Protein AF-A0A4V1ISJ3-F1 (afdb_monomer_lite)

Secondary structure (DSSP, 8-state):
-HHHHHHHHHHHHHH-HHHHTTHHHHHHHHHHTTSS-HHHHHHIIIII--STTHHHHHHHHHHHHHHHHHHHHHTTSSS-----

Foldseek 3Di:
DLLVVLQVLLVVLLVDVVNLLCSLVVVVVCPVVVNHDLVSLLCCLPPSPDPRCNVSVNVSCVVVNVVSVVVVVVVPPPPPDPDD

Organism: NCBI:txid388810

InterPro domains:
  IPR003307 W2 domain [PF02020] (2-78)
  IPR003307 W2 domain [PS51363] (1-78)
  IPR003307 W2 domain [SM00515] (1-74)
  IPR016024 Armadillo-type fold [SSF48371] (2-72)
  IPR051245 eIF5-mimic translation initiation regulator [PTHR14208] (2-80)

Sequence (84 aa):
TEIGLLVKVQQSCYEDARFMKHFRTIVSNLYKHDVVSESAIIYWNEKGAGTQGKTVFLKQMEPFVAWLKEQEDDDSDEEEEDEE

pLDDT: mean 89.78, std 15.11, range [44.75, 98.31]

Radius of gyration: 15.3 Å; chains: 1; bounding box: 32×38×44 Å

Structure (mmCIF, N/CA/C/O backbone):
data_AF-A0A4V1ISJ3-F1
#
_entry.id   AF-A0A4V1ISJ3-F1
#
loop_
_atom_site.group_PDB
_atom_site.id
_atom_site.type_symbol
_atom_site.label_atom_id
_atom_site.label_alt_id
_atom_site.label_comp_id
_atom_site.label_asym_id
_atom_site.label_entity_id
_atom_site.label_seq_id
_atom_site.pdbx_PDB_ins_code
_atom_site.Cartn_x
_atom_site.Cartn_y
_atom_site.Cartn_z
_atom_site.occupancy
_atom_site.B_iso_or_equiv
_atom_site.auth_seq_id
_atom_site.auth_comp_id
_atom_site.auth_asym_id
_atom_site.auth_atom_id
_atom_site.pdbx_PDB_model_num
ATOM 1 N N . THR A 1 1 ? -9.123 -11.720 1.879 1.00 91.19 1 THR A N 1
ATOM 2 C CA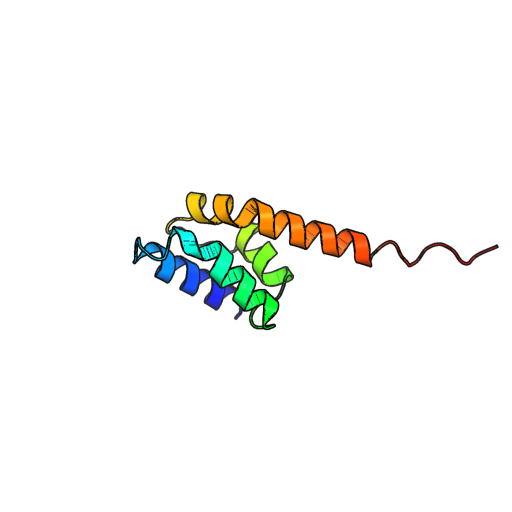 . THR A 1 1 ? -8.944 -10.495 2.683 1.00 91.19 1 THR A CA 1
ATOM 3 C C . THR A 1 1 ? -8.427 -9.398 1.774 1.00 91.19 1 THR A C 1
ATOM 5 O O . THR A 1 1 ? -7.749 -9.720 0.801 1.00 91.19 1 THR A O 1
ATOM 8 N N . GLU A 1 2 ? -8.725 -8.134 2.065 1.00 97.00 2 GLU A N 1
ATOM 9 C CA . GLU A 1 2 ? -8.273 -6.977 1.266 1.00 97.00 2 GLU A CA 1
ATOM 10 C C . GLU A 1 2 ? -6.744 -6.904 1.174 1.00 97.00 2 GLU A C 1
ATOM 12 O O . GLU A 1 2 ? -6.185 -6.731 0.095 1.00 97.00 2 GLU A O 1
ATOM 17 N N . ILE A 1 3 ? -6.051 -7.189 2.280 1.00 97.50 3 ILE A N 1
ATOM 18 C CA . ILE A 1 3 ? -4.584 -7.283 2.307 1.00 97.50 3 ILE A CA 1
ATOM 19 C C . ILE A 1 3 ? -4.060 -8.331 1.319 1.00 97.50 3 ILE A C 1
ATOM 21 O O . ILE A 1 3 ? -3.090 -8.082 0.607 1.00 97.50 3 ILE A O 1
ATOM 25 N N . GLY A 1 4 ? -4.715 -9.493 1.230 1.00 97.38 4 GLY A N 1
ATOM 26 C CA . GLY A 1 4 ? -4.342 -10.529 0.266 1.00 97.38 4 GLY A CA 1
ATOM 27 C C . GLY A 1 4 ? -4.481 -10.059 -1.185 1.00 97.38 4 GLY A C 1
ATOM 28 O O . GLY A 1 4 ? -3.624 -10.372 -2.012 1.00 97.38 4 GLY A O 1
ATOM 29 N N . LEU A 1 5 ? -5.513 -9.264 -1.486 1.00 97.88 5 LEU A N 1
ATOM 30 C CA . LEU A 1 5 ? -5.688 -8.643 -2.799 1.00 97.88 5 LEU A CA 1
ATOM 31 C C . LEU A 1 5 ? -4.570 -7.633 -3.088 1.00 97.88 5 LEU A C 1
ATOM 33 O O . LEU A 1 5 ? -3.950 -7.719 -4.144 1.00 97.88 5 LEU A O 1
ATOM 37 N N . LEU A 1 6 ? -4.260 -6.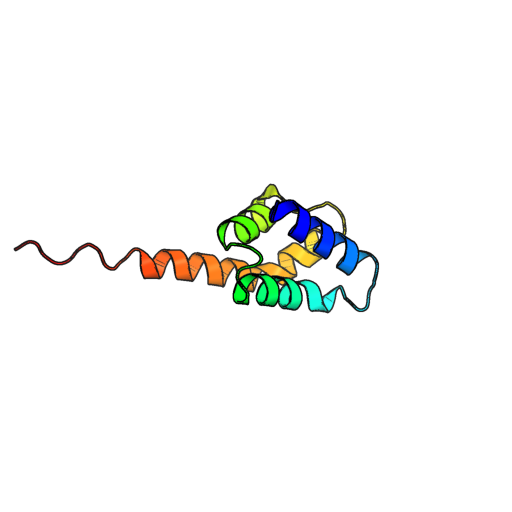735 -2.147 1.00 98.12 6 LEU A N 1
ATOM 38 C CA . LEU A 1 6 ? -3.182 -5.745 -2.292 1.00 98.12 6 LEU A CA 1
ATOM 39 C C . LEU A 1 6 ? -1.821 -6.412 -2.534 1.00 98.12 6 LEU A C 1
ATOM 41 O O . LEU A 1 6 ? -1.096 -6.026 -3.452 1.00 98.12 6 LEU A O 1
ATOM 45 N N . VAL A 1 7 ? -1.503 -7.473 -1.785 1.00 97.81 7 VAL A N 1
ATOM 46 C CA . VAL A 1 7 ? -0.288 -8.274 -2.007 1.00 97.81 7 VAL A CA 1
ATOM 47 C C . VAL A 1 7 ? -0.319 -8.942 -3.383 1.00 97.81 7 VAL A C 1
ATOM 49 O O . VAL A 1 7 ? 0.688 -8.924 -4.087 1.00 97.81 7 VAL A O 1
ATOM 52 N N . LYS A 1 8 ? -1.458 -9.485 -3.831 1.00 97.31 8 LYS A N 1
ATOM 53 C CA . LYS A 1 8 ? -1.544 -10.111 -5.159 1.00 97.31 8 LYS A CA 1
ATOM 54 C C . LYS A 1 8 ? -1.390 -9.101 -6.299 1.00 97.31 8 LYS A C 1
ATOM 56 O O . LYS A 1 8 ? -0.729 -9.408 -7.294 1.00 97.31 8 LYS A O 1
ATOM 61 N N . VAL A 1 9 ? -1.949 -7.900 -6.158 1.00 97.19 9 VAL A N 1
ATOM 62 C CA . VAL A 1 9 ? -1.759 -6.794 -7.111 1.00 97.19 9 VAL A CA 1
ATOM 63 C C . VAL A 1 9 ? -0.290 -6.382 -7.143 1.00 97.19 9 VAL A C 1
ATOM 65 O O . VAL A 1 9 ? 0.278 -6.274 -8.224 1.00 97.19 9 VAL A O 1
ATOM 68 N N . GLN A 1 10 ? 0.356 -6.250 -5.980 1.00 97.38 10 GLN A N 1
ATOM 69 C CA . GLN A 1 10 ? 1.785 -5.945 -5.873 1.00 97.38 10 GLN A CA 1
ATOM 70 C C . GLN A 1 10 ? 2.641 -6.968 -6.638 1.00 97.38 10 GLN A C 1
ATOM 72 O O . GLN A 1 10 ? 3.493 -6.585 -7.438 1.00 97.38 10 GLN A O 1
ATOM 77 N N . GLN A 1 11 ? 2.390 -8.265 -6.432 1.00 96.62 11 GLN A N 1
ATOM 78 C CA . GLN A 1 11 ? 3.087 -9.347 -7.139 1.00 96.62 11 GLN A CA 1
ATOM 79 C C . GLN A 1 11 ? 2.875 -9.257 -8.654 1.00 96.62 11 GLN A C 1
ATOM 81 O O . GLN A 1 11 ? 3.840 -9.248 -9.412 1.00 96.62 11 GLN A O 1
ATOM 86 N N . SER A 1 12 ? 1.622 -9.100 -9.086 1.00 95.69 12 SER A N 1
ATOM 87 C CA . SER A 1 12 ? 1.262 -9.007 -10.509 1.00 95.69 12 SER A CA 1
ATOM 88 C C . SER A 1 12 ? 1.906 -7.790 -11.187 1.00 95.69 12 SER A C 1
ATOM 90 O O . SER A 1 12 ? 2.384 -7.876 -12.315 1.00 95.69 12 SER A O 1
ATOM 92 N N . CYS A 1 13 ? 1.971 -6.653 -10.489 1.00 96.69 13 CYS A N 1
ATOM 93 C CA . CYS A 1 13 ? 2.642 -5.448 -10.970 1.00 96.69 13 CYS A CA 1
ATOM 94 C C . CYS A 1 13 ? 4.166 -5.597 -11.032 1.00 96.69 13 CYS A C 1
ATOM 96 O O . CYS A 1 13 ? 4.790 -4.934 -11.855 1.00 96.69 13 CYS A O 1
ATOM 98 N N . TYR A 1 14 ? 4.760 -6.431 -10.175 1.00 96.50 14 TYR A N 1
ATOM 99 C CA . TYR A 1 14 ? 6.197 -6.705 -10.175 1.00 96.50 14 TYR A CA 1
ATOM 100 C C . TYR A 1 14 ? 6.622 -7.668 -11.287 1.00 96.50 14 TYR A C 1
ATOM 102 O O . TYR A 1 14 ? 7.694 -7.508 -11.866 1.00 96.50 14 TYR A O 1
ATOM 110 N N . GLU A 1 15 ? 5.781 -8.656 -11.595 1.00 95.75 15 GLU A N 1
ATOM 111 C CA . GLU A 1 15 ? 6.031 -9.664 -12.634 1.00 95.75 15 GLU A CA 1
ATOM 112 C C . GLU A 1 15 ? 6.047 -9.071 -14.052 1.00 95.75 15 GLU A C 1
ATOM 114 O O . GLU A 1 15 ? 6.713 -9.604 -14.939 1.00 95.75 15 GLU A O 1
ATOM 119 N N . ASP A 1 16 ? 5.362 -7.946 -14.269 1.00 92.81 16 ASP A N 1
ATOM 120 C CA . ASP A 1 16 ? 5.290 -7.274 -15.563 1.00 92.81 16 ASP A CA 1
ATOM 121 C C . ASP A 1 16 ? 5.714 -5.804 -15.454 1.00 92.81 16 ASP A C 1
ATOM 123 O O . ASP A 1 16 ? 5.005 -4.948 -14.915 1.00 92.81 16 ASP A O 1
ATOM 127 N N . ALA A 1 17 ? 6.861 -5.486 -16.058 1.00 89.75 17 ALA A N 1
ATOM 128 C CA . ALA A 1 17 ? 7.438 -4.144 -16.066 1.00 89.75 17 ALA A CA 1
ATOM 129 C C . ALA A 1 17 ? 6.483 -3.059 -16.602 1.00 89.75 17 ALA A C 1
ATOM 131 O O . ALA A 1 17 ? 6.616 -1.886 -16.244 1.00 89.75 17 ALA A O 1
ATOM 132 N N . ARG A 1 18 ? 5.491 -3.422 -17.429 1.00 93.50 18 ARG A N 1
ATOM 133 C CA . ARG A 1 18 ? 4.470 -2.488 -17.930 1.00 93.50 18 ARG A CA 1
ATOM 134 C C . ARG A 1 18 ? 3.553 -1.999 -16.812 1.00 93.50 18 ARG A C 1
ATOM 136 O O . ARG A 1 18 ? 3.070 -0.868 -16.886 1.00 93.50 18 ARG A O 1
ATOM 143 N N . PHE A 1 19 ? 3.325 -2.810 -15.781 1.00 93.50 19 PHE A N 1
ATOM 144 C CA . PHE A 1 19 ? 2.415 -2.509 -14.675 1.00 93.50 19 PHE A CA 1
ATOM 145 C C . PHE A 1 19 ? 3.102 -1.911 -13.445 1.00 93.50 19 PHE A C 1
ATOM 147 O O . PHE A 1 19 ? 2.415 -1.260 -12.660 1.00 93.50 19 PHE A O 1
ATOM 154 N N . MET A 1 20 ? 4.433 -2.001 -13.327 1.00 94.00 20 MET A N 1
ATOM 155 C CA . MET A 1 20 ? 5.212 -1.378 -12.241 1.00 94.00 20 MET A CA 1
ATOM 156 C C . MET A 1 20 ? 4.812 0.085 -11.985 1.00 94.00 20 MET A C 1
ATOM 158 O O . MET A 1 20 ? 4.511 0.479 -10.862 1.00 94.00 20 MET A O 1
ATOM 162 N N . LYS A 1 21 ? 4.720 0.899 -13.043 1.00 94.50 21 LYS A N 1
ATOM 163 C CA . LYS A 1 21 ? 4.371 2.328 -12.932 1.00 94.50 21 LYS A CA 1
ATOM 164 C C . LYS A 1 21 ? 2.889 2.612 -12.651 1.00 94.50 21 LYS A C 1
ATOM 166 O O . LYS A 1 21 ? 2.542 3.755 -12.374 1.00 94.50 21 LYS A O 1
ATOM 171 N N . HIS A 1 22 ? 2.023 1.603 -12.730 1.00 96.44 22 HIS A N 1
ATOM 172 C CA . HIS A 1 22 ? 0.571 1.753 -12.599 1.00 96.44 22 HIS A CA 1
ATOM 173 C C . HIS A 1 22 ? 0.032 1.286 -11.247 1.00 96.44 22 HIS A C 1
ATOM 175 O O . HIS A 1 22 ? -1.153 1.474 -10.989 1.00 96.44 22 HIS A O 1
ATOM 181 N N . PHE A 1 23 ? 0.871 0.715 -10.379 1.00 97.50 23 PHE A N 1
ATOM 182 C CA . PHE A 1 23 ? 0.436 0.151 -9.101 1.00 97.50 23 PHE A CA 1
ATOM 183 C C . PHE A 1 23 ? -0.392 1.138 -8.259 1.00 97.50 23 PHE A C 1
ATOM 185 O O . PHE A 1 23 ? -1.521 0.814 -7.900 1.00 97.50 23 PHE A O 1
ATOM 192 N N . ARG A 1 24 ? 0.077 2.382 -8.059 1.00 97.44 24 ARG A N 1
ATOM 193 C CA . ARG A 1 24 ? -0.705 3.418 -7.348 1.00 97.44 24 ARG A CA 1
ATOM 194 C C . ARG A 1 24 ? -2.068 3.674 -7.985 1.00 97.44 24 ARG A C 1
ATOM 196 O O . ARG A 1 24 ? -3.065 3.787 -7.283 1.00 97.44 24 ARG A O 1
ATOM 203 N N . THR A 1 25 ? -2.123 3.769 -9.312 1.00 97.75 25 THR A N 1
ATOM 204 C CA . THR A 1 25 ? -3.382 3.988 -10.035 1.00 97.75 25 THR A CA 1
ATOM 205 C C . THR A 1 25 ? -4.337 2.817 -9.836 1.00 97.75 25 THR A C 1
ATOM 207 O O . THR A 1 25 ? -5.523 3.042 -9.624 1.00 97.75 25 THR A O 1
ATOM 210 N N . ILE A 1 26 ? -3.843 1.579 -9.863 1.00 97.94 26 ILE A N 1
ATOM 211 C CA . ILE A 1 26 ? -4.664 0.387 -9.623 1.00 97.94 26 ILE A CA 1
ATOM 2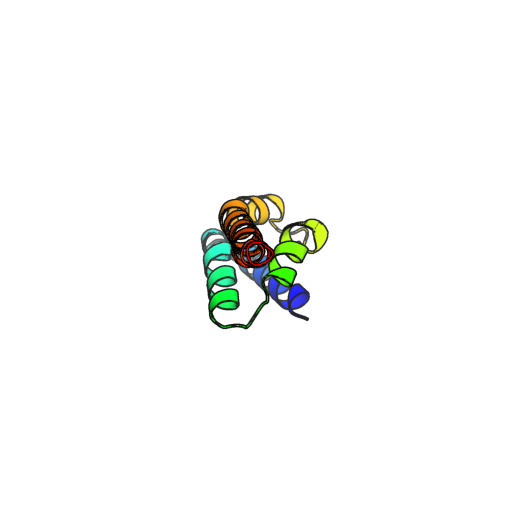12 C C . ILE A 1 26 ? -5.234 0.425 -8.204 1.00 97.94 26 ILE A C 1
ATOM 214 O O . ILE A 1 26 ? -6.448 0.352 -8.051 1.00 97.94 26 ILE A O 1
ATOM 218 N N . VAL A 1 27 ? -4.391 0.618 -7.183 1.00 98.06 27 VAL A N 1
ATOM 219 C CA . VAL A 1 27 ? -4.842 0.666 -5.781 1.00 98.06 27 VAL A CA 1
ATOM 220 C C . VAL A 1 27 ? -5.825 1.817 -5.543 1.00 98.06 27 VAL A C 1
ATOM 222 O O . VAL A 1 27 ? -6.852 1.612 -4.907 1.00 98.06 27 VAL A O 1
ATOM 225 N N . SER A 1 28 ? -5.584 2.993 -6.129 1.00 97.44 28 SER A N 1
ATOM 226 C CA . SER A 1 28 ? -6.514 4.128 -6.046 1.00 97.44 28 SER A CA 1
ATOM 227 C C . SER A 1 28 ? -7.878 3.824 -6.677 1.00 97.44 28 SER A C 1
ATOM 229 O O . SER A 1 28 ? -8.896 4.229 -6.130 1.00 97.44 28 SER A O 1
ATOM 231 N N . ASN A 1 29 ? -7.935 3.089 -7.795 1.00 98.12 29 ASN A N 1
ATOM 232 C CA . ASN A 1 29 ? -9.217 2.666 -8.371 1.00 98.12 29 ASN A CA 1
ATOM 233 C C . ASN A 1 29 ? -9.920 1.622 -7.497 1.00 98.12 29 ASN A C 1
ATOM 235 O O . ASN A 1 29 ? -11.135 1.679 -7.359 1.00 98.12 29 ASN A O 1
ATOM 239 N N . LEU A 1 30 ? -9.176 0.691 -6.892 1.00 98.25 30 LEU A N 1
ATOM 240 C CA . LEU A 1 30 ? -9.760 -0.284 -5.967 1.00 98.25 30 LEU A CA 1
ATOM 241 C C . LEU A 1 30 ? -10.378 0.407 -4.745 1.00 98.25 30 LEU A C 1
ATOM 243 O O . LEU A 1 30 ? -11.469 0.030 -4.337 1.00 98.25 30 LEU A O 1
ATOM 247 N N . TYR A 1 31 ? -9.716 1.434 -4.210 1.00 97.94 31 TYR A N 1
ATOM 248 C CA . TYR A 1 31 ? -10.256 2.265 -3.134 1.00 97.94 31 TYR A CA 1
ATOM 249 C C . TYR A 1 31 ? -11.524 3.016 -3.565 1.00 97.94 31 TYR A C 1
ATOM 251 O O . TYR A 1 31 ? -12.563 2.878 -2.937 1.00 97.94 31 TYR A O 1
ATOM 259 N N . LYS A 1 32 ? -11.478 3.730 -4.699 1.00 97.25 32 LYS A N 1
ATOM 260 C CA . LYS A 1 32 ? -12.615 4.513 -5.232 1.00 97.25 32 LYS A CA 1
ATOM 261 C C . LYS A 1 32 ? -13.875 3.702 -5.539 1.00 97.25 32 LYS A C 1
ATOM 263 O O . LYS A 1 32 ? -14.935 4.287 -5.728 1.00 97.25 32 LYS A O 1
ATOM 268 N N . HIS A 1 33 ? -13.738 2.391 -5.694 1.00 97.75 33 HIS A N 1
ATOM 269 C CA . HIS A 1 33 ? -14.835 1.474 -5.984 1.00 97.75 33 HIS A CA 1
ATOM 270 C C . HIS A 1 33 ? -15.157 0.559 -4.795 1.00 97.75 33 HIS A C 1
ATOM 272 O O . HIS A 1 33 ? -15.729 -0.511 -5.002 1.00 97.75 33 HIS A O 1
ATOM 278 N N . ASP A 1 34 ? -14.748 0.944 -3.581 1.00 96.75 34 ASP A N 1
ATOM 279 C CA . ASP A 1 34 ? -15.037 0.239 -2.327 1.00 96.75 34 ASP A CA 1
ATOM 280 C C . ASP A 1 34 ? -14.563 -1.229 -2.312 1.00 96.75 34 ASP A C 1
ATOM 282 O O . ASP A 1 34 ? -15.119 -2.086 -1.627 1.00 96.75 34 ASP A O 1
ATOM 286 N N . VAL A 1 35 ? -13.524 -1.553 -3.093 1.00 98.19 35 VAL A N 1
ATOM 287 C CA . VAL A 1 35 ? -12.950 -2.910 -3.166 1.00 98.19 35 VAL A CA 1
ATOM 288 C C 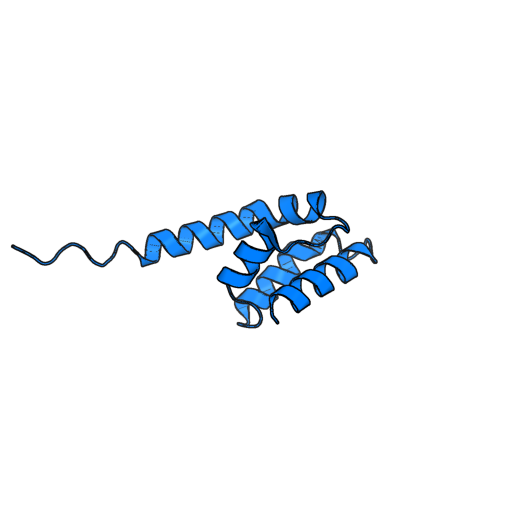. VAL A 1 35 ? -11.920 -3.138 -2.060 1.00 98.19 35 VAL A C 1
ATOM 290 O O . VAL A 1 35 ? -11.732 -4.268 -1.604 1.00 98.19 35 VAL A O 1
ATOM 293 N N . VAL A 1 36 ? -11.213 -2.081 -1.659 1.00 98.19 36 VAL A N 1
ATOM 294 C CA . VAL A 1 36 ? -10.278 -2.084 -0.528 1.00 98.19 36 VAL A CA 1
ATOM 295 C C . VAL A 1 36 ? -10.530 -0.853 0.328 1.00 98.19 36 VAL A C 1
ATOM 297 O O . VAL A 1 36 ? -10.704 0.243 -0.201 1.00 98.19 36 VAL A O 1
ATOM 300 N N . SER A 1 37 ? -10.525 -1.036 1.641 1.00 97.38 37 SER A N 1
ATOM 301 C CA . SER A 1 37 ? -10.693 0.049 2.600 1.00 97.38 37 SER A CA 1
ATOM 302 C C . SER A 1 37 ? -9.409 0.859 2.773 1.00 97.38 37 SER A C 1
ATOM 304 O O . SER A 1 37 ? -8.299 0.383 2.515 1.00 97.38 37 SER A O 1
ATOM 306 N N . GLU A 1 38 ? -9.555 2.078 3.280 1.00 96.69 38 GLU A N 1
ATOM 307 C CA . GLU A 1 38 ? -8.436 2.915 3.705 1.00 96.69 38 GLU A CA 1
ATOM 308 C C . GLU A 1 38 ? -7.530 2.200 4.716 1.00 96.69 38 GLU A C 1
ATOM 310 O O . GLU A 1 38 ? -6.323 2.067 4.493 1.00 96.69 38 GLU A O 1
ATOM 315 N N . SER A 1 39 ? -8.129 1.642 5.774 1.00 96.19 39 SER A N 1
ATOM 316 C CA . SER A 1 39 ? -7.406 0.908 6.817 1.00 96.19 39 SER A CA 1
ATOM 317 C C . SER A 1 39 ? -6.553 -0.235 6.249 1.00 96.19 39 SER A C 1
ATOM 319 O O . SER A 1 39 ? -5.424 -0.462 6.693 1.00 96.19 39 SER A O 1
ATOM 321 N N . ALA A 1 40 ? -7.037 -0.925 5.210 1.00 97.81 40 ALA A N 1
ATOM 322 C CA . ALA A 1 40 ? -6.289 -1.978 4.537 1.00 97.81 40 ALA A CA 1
ATOM 323 C C . ALA A 1 40 ? -5.093 -1.437 3.741 1.00 97.81 40 ALA A C 1
ATOM 325 O O . ALA A 1 40 ? -4.026 -2.059 3.739 1.00 97.81 40 ALA A O 1
ATOM 326 N N . ILE A 1 41 ? -5.237 -0.286 3.081 1.00 98.19 41 ILE A N 1
ATOM 327 C CA . ILE A 1 41 ? -4.154 0.364 2.329 1.00 98.19 41 ILE A CA 1
ATOM 328 C C . ILE A 1 41 ? -3.071 0.869 3.286 1.00 98.19 41 ILE A C 1
ATOM 330 O O . ILE A 1 41 ? -1.887 0.604 3.055 1.00 98.19 41 ILE A O 1
ATOM 334 N N . ILE A 1 42 ? -3.463 1.524 4.383 1.00 97.50 42 ILE A N 1
ATOM 335 C CA . ILE A 1 42 ? -2.543 1.996 5.428 1.00 97.50 42 ILE A CA 1
ATOM 336 C C . ILE A 1 42 ? -1.811 0.806 6.056 1.00 97.50 42 ILE A C 1
ATOM 338 O O . ILE A 1 42 ? -0.577 0.787 6.098 1.00 97.50 42 ILE A O 1
ATOM 342 N N . TYR A 1 43 ? -2.538 -0.246 6.446 1.00 97.56 43 TYR A N 1
ATOM 343 C CA . TYR A 1 43 ? -1.930 -1.456 6.998 1.00 97.56 43 TYR A CA 1
ATOM 344 C C . TYR A 1 43 ? -0.953 -2.114 6.016 1.00 97.56 43 TYR A C 1
ATOM 346 O O . TYR A 1 43 ? 0.139 -2.539 6.411 1.00 97.56 43 TYR A O 1
ATOM 354 N N . TRP A 1 44 ? -1.313 -2.210 4.731 1.00 98.31 44 TRP A N 1
ATOM 355 C CA . TRP A 1 44 ? -0.416 -2.737 3.703 1.00 98.31 44 TRP A CA 1
ATOM 356 C C . TRP A 1 44 ? 0.868 -1.904 3.613 1.00 98.31 44 TRP A C 1
ATOM 358 O O . TRP A 1 44 ? 1.956 -2.481 3.612 1.00 98.31 44 TRP A O 1
ATOM 368 N N . ASN A 1 45 ? 0.762 -0.574 3.621 1.00 97.69 45 ASN A N 1
ATOM 369 C CA . ASN A 1 45 ? 1.912 0.324 3.535 1.00 97.69 45 ASN A CA 1
ATOM 370 C C . ASN A 1 45 ? 2.864 0.180 4.738 1.00 97.69 45 ASN A C 1
ATOM 372 O O . ASN A 1 45 ? 4.082 0.187 4.573 1.00 97.69 45 ASN A O 1
ATOM 376 N N . GLU A 1 46 ? 2.326 0.000 5.944 1.00 96.38 46 GLU A N 1
ATOM 377 C CA . GLU A 1 46 ? 3.128 -0.055 7.172 1.00 96.38 46 GLU A CA 1
ATOM 378 C C . GLU A 1 46 ? 3.693 -1.449 7.472 1.00 96.38 46 GLU A C 1
ATOM 380 O O . GLU A 1 46 ? 4.847 -1.585 7.887 1.00 96.38 46 GLU A O 1
ATOM 385 N N . LYS A 1 47 ? 2.885 -2.502 7.295 1.00 96.62 47 LYS A N 1
ATOM 386 C CA . LYS A 1 47 ? 3.203 -3.857 7.789 1.00 96.62 47 LYS A CA 1
ATOM 387 C C . LYS A 1 47 ? 2.898 -4.967 6.786 1.00 96.62 47 LYS A C 1
ATOM 389 O O . LYS A 1 47 ? 3.570 -5.996 6.810 1.00 96.62 47 LYS A O 1
ATOM 394 N 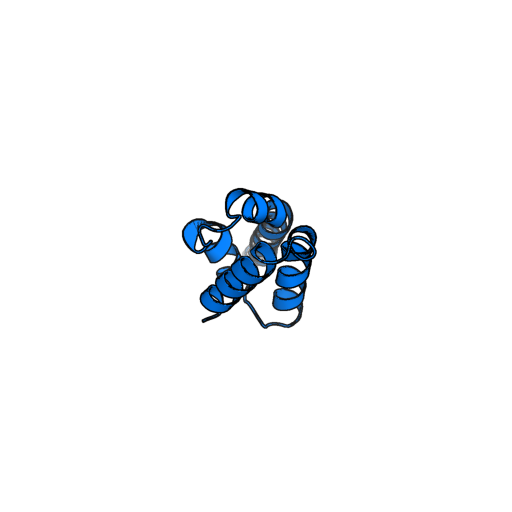N . GLY A 1 48 ? 1.913 -4.777 5.909 1.00 95.12 48 GLY A N 1
ATOM 395 C CA . GLY A 1 48 ? 1.391 -5.832 5.033 1.00 95.12 48 GLY A CA 1
ATOM 396 C C . GLY A 1 48 ? 2.089 -5.996 3.677 1.00 95.12 48 GLY A C 1
ATOM 397 O O . GLY A 1 48 ? 1.821 -6.981 2.991 1.00 95.12 48 GLY A O 1
ATOM 398 N N . ALA A 1 49 ? 2.966 -5.074 3.265 1.00 96.06 49 ALA A N 1
ATOM 399 C CA . ALA A 1 49 ? 3.605 -5.121 1.951 1.00 96.06 49 ALA A CA 1
ATOM 400 C C . ALA A 1 49 ? 4.530 -6.338 1.785 1.00 96.06 49 ALA A C 1
ATOM 402 O O . ALA A 1 49 ? 5.434 -6.580 2.597 1.00 96.06 49 ALA A O 1
ATOM 403 N N . GLY A 1 50 ? 4.347 -7.059 0.674 1.00 94.06 50 GLY A N 1
ATOM 404 C CA . GLY A 1 50 ? 5.185 -8.193 0.284 1.00 94.06 50 GLY A CA 1
ATOM 405 C C . GLY A 1 50 ? 6.610 -7.766 -0.080 1.00 94.06 50 GLY A C 1
ATOM 406 O O . GLY A 1 50 ? 6.891 -6.581 -0.241 1.00 94.06 50 GLY A O 1
ATOM 407 N N . THR A 1 51 ? 7.529 -8.719 -0.235 1.00 95.19 51 THR A N 1
ATOM 408 C CA . THR A 1 51 ? 8.957 -8.432 -0.492 1.00 95.19 51 THR A CA 1
ATOM 409 C C . THR A 1 51 ? 9.248 -7.966 -1.923 1.00 95.19 51 THR A C 1
ATOM 411 O O . THR A 1 51 ? 10.159 -7.167 -2.141 1.00 95.19 51 THR A O 1
ATOM 414 N N . GLN A 1 52 ? 8.472 -8.421 -2.908 1.00 94.19 52 GLN A N 1
ATOM 415 C CA . GLN A 1 52 ? 8.682 -8.122 -4.328 1.00 94.19 52 GLN A CA 1
ATOM 416 C C . GLN A 1 52 ? 8.404 -6.652 -4.649 1.00 94.19 52 GLN A C 1
ATOM 418 O O . GLN A 1 52 ? 7.287 -6.167 -4.480 1.00 94.19 52 GLN A O 1
ATOM 423 N N . GLY A 1 53 ? 9.435 -5.927 -5.089 1.00 92.94 53 GLY A N 1
ATOM 424 C CA . GLY A 1 53 ? 9.319 -4.508 -5.432 1.00 92.94 53 GLY A CA 1
ATOM 425 C C . GLY A 1 53 ? 8.954 -3.596 -4.255 1.00 92.94 53 GLY A C 1
ATOM 426 O O . GLY A 1 53 ? 8.627 -2.437 -4.496 1.00 92.94 53 GLY A O 1
ATOM 427 N N . LYS A 1 54 ? 9.025 -4.082 -3.001 1.00 95.50 54 LYS A N 1
ATOM 428 C CA . LYS A 1 54 ? 8.533 -3.394 -1.792 1.00 95.50 54 LYS A CA 1
ATOM 429 C C . LYS A 1 54 ? 8.927 -1.920 -1.747 1.00 95.50 54 LYS A C 1
ATOM 431 O O . LYS A 1 54 ? 8.064 -1.057 -1.704 1.00 95.50 54 LYS A O 1
ATOM 436 N N . THR A 1 55 ? 10.225 -1.633 -1.822 1.00 96.44 55 THR A N 1
ATOM 437 C CA . THR A 1 55 ? 10.753 -0.263 -1.743 1.00 96.44 55 THR A CA 1
ATOM 438 C C . THR A 1 55 ? 10.203 0.644 -2.844 1.00 96.44 55 THR A C 1
ATOM 440 O O . THR A 1 55 ? 9.917 1.810 -2.594 1.00 96.44 55 THR A O 1
ATOM 443 N N . VAL A 1 56 ? 10.032 0.115 -4.059 1.00 96.12 56 VAL A N 1
ATOM 444 C CA . VAL A 1 56 ? 9.507 0.880 -5.198 1.00 96.12 56 VAL A CA 1
ATOM 445 C C . VAL A 1 56 ? 8.033 1.201 -4.984 1.00 96.12 56 VAL A C 1
ATOM 447 O O . VAL A 1 56 ? 7.630 2.349 -5.151 1.00 96.12 56 VAL A O 1
ATOM 450 N N . PHE A 1 57 ? 7.239 0.207 -4.586 1.00 97.81 57 PHE A N 1
ATOM 451 C CA . PHE A 1 57 ? 5.801 0.381 -4.410 1.00 97.81 57 PHE A CA 1
ATOM 452 C C . PHE A 1 57 ? 5.451 1.227 -3.189 1.00 97.81 57 PHE A C 1
ATOM 454 O O . PHE A 1 57 ? 4.565 2.066 -3.302 1.00 97.81 57 PHE A O 1
ATOM 461 N N . LEU A 1 58 ? 6.168 1.085 -2.068 1.00 98.06 58 LEU A N 1
ATOM 462 C CA . LEU A 1 58 ? 5.991 1.964 -0.906 1.00 98.06 58 LEU A CA 1
ATOM 463 C C . LEU A 1 58 ? 6.233 3.426 -1.294 1.00 98.06 58 LEU A C 1
ATOM 465 O O . LEU A 1 58 ? 5.352 4.260 -1.113 1.00 98.06 58 LEU A O 1
ATOM 469 N N . LYS A 1 59 ? 7.356 3.714 -1.965 1.00 97.75 59 LYS A N 1
ATOM 470 C CA . LYS A 1 59 ? 7.662 5.068 -2.446 1.00 97.75 59 LYS A CA 1
ATOM 471 C C . LYS A 1 59 ? 6.604 5.608 -3.412 1.00 97.75 59 LYS A C 1
ATOM 473 O O . LYS A 1 59 ? 6.279 6.788 -3.410 1.00 97.75 59 LYS A O 1
ATOM 478 N N . GLN A 1 60 ? 6.071 4.753 -4.279 1.00 97.06 60 GLN A N 1
ATOM 479 C CA . GLN A 1 60 ? 5.025 5.147 -5.219 1.00 97.06 60 GLN A CA 1
ATOM 480 C C . GLN A 1 60 ? 3.690 5.448 -4.519 1.00 97.06 60 GLN A C 1
ATOM 482 O O . GLN A 1 60 ? 2.914 6.266 -5.017 1.00 97.06 60 GLN A O 1
ATOM 487 N N . MET A 1 61 ? 3.420 4.779 -3.397 1.00 98.06 61 MET A N 1
ATOM 488 C CA . MET A 1 61 ? 2.191 4.904 -2.614 1.00 98.06 61 MET A CA 1
ATOM 489 C C . MET A 1 61 ? 2.231 6.036 -1.588 1.00 98.06 61 MET A C 1
ATOM 491 O O . MET A 1 61 ? 1.158 6.502 -1.218 1.00 98.06 61 MET A O 1
ATOM 495 N N . GLU A 1 62 ? 3.415 6.520 -1.194 1.00 96.75 62 GLU A N 1
ATOM 496 C CA . GLU A 1 62 ? 3.606 7.609 -0.217 1.00 96.75 62 GLU A CA 1
ATOM 497 C C . GLU A 1 62 ? 2.606 8.772 -0.375 1.00 96.75 62 GLU A C 1
ATOM 499 O O . GLU A 1 62 ? 1.897 9.046 0.591 1.00 96.75 62 GLU A O 1
ATOM 504 N N . PRO A 1 63 ? 2.434 9.407 -1.559 1.00 96.56 63 PRO A N 1
ATOM 505 C CA . PRO A 1 63 ? 1.516 10.543 -1.682 1.00 96.56 63 PRO A CA 1
ATOM 506 C C . PRO A 1 63 ? 0.047 10.167 -1.478 1.00 96.56 63 PRO A C 1
ATOM 508 O O . PRO A 1 63 ? -0.746 10.990 -1.045 1.00 96.56 63 PRO A O 1
ATOM 511 N N . PHE A 1 64 ? -0.332 8.938 -1.834 1.00 97.25 64 PHE A N 1
ATOM 512 C CA . PHE A 1 64 ? -1.714 8.486 -1.698 1.00 97.25 64 PHE A CA 1
ATOM 513 C C . PHE A 1 64 ? -2.028 8.088 -0.255 1.00 97.25 64 PHE A C 1
ATOM 515 O O . PHE A 1 64 ? -3.109 8.381 0.228 1.00 97.25 64 PHE A O 1
ATOM 522 N N . VAL A 1 65 ? -1.072 7.471 0.445 1.00 97.12 65 VAL A N 1
ATOM 523 C CA . VAL A 1 65 ? -1.219 7.137 1.869 1.00 97.12 65 VAL A CA 1
ATOM 524 C C . VAL A 1 65 ? -1.212 8.393 2.735 1.00 97.12 65 VAL A C 1
ATOM 526 O O . VAL A 1 65 ? -1.969 8.446 3.693 1.00 97.12 65 VAL A O 1
ATOM 529 N N . ALA A 1 66 ? -0.392 9.394 2.399 1.00 96.12 66 ALA A N 1
ATOM 530 C CA . ALA A 1 66 ? -0.433 10.694 3.067 1.00 96.12 66 ALA A CA 1
ATOM 531 C C . ALA A 1 66 ? -1.814 11.345 2.920 1.00 96.12 66 ALA A C 1
ATOM 533 O O . ALA A 1 66 ? -2.418 11.691 3.923 1.00 96.12 66 ALA A O 1
ATOM 534 N N . TRP A 1 67 ? -2.348 11.393 1.694 1.00 95.56 67 TRP A N 1
ATOM 535 C CA . TRP A 1 67 ? -3.688 11.926 1.443 1.00 95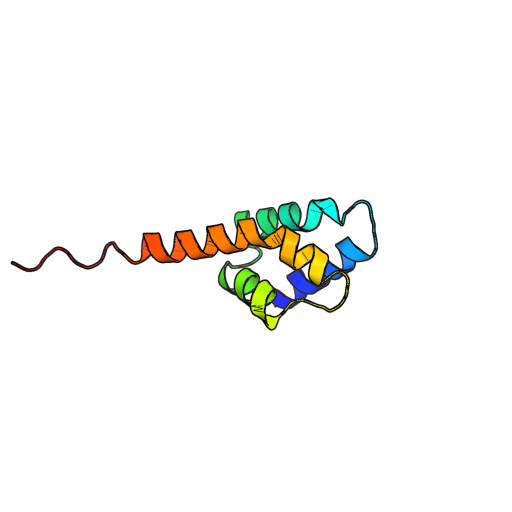.56 67 TRP A CA 1
ATOM 536 C C . TRP A 1 67 ? -4.788 11.185 2.216 1.00 95.56 67 TRP A C 1
ATOM 538 O O . TRP A 1 67 ? -5.664 11.836 2.758 1.00 95.56 67 TRP A O 1
ATOM 548 N N . LEU A 1 68 ? -4.742 9.847 2.291 1.00 94.75 68 LEU A N 1
ATOM 549 C CA . LEU A 1 68 ? -5.716 9.076 3.078 1.00 94.75 68 LEU A CA 1
ATOM 550 C C . LEU A 1 68 ? -5.695 9.500 4.555 1.00 94.75 68 LEU A C 1
ATOM 552 O O . LEU A 1 68 ? -6.721 9.886 5.093 1.00 94.75 68 LEU A O 1
ATOM 556 N N . LYS A 1 69 ? -4.503 9.550 5.161 1.00 91.75 69 LYS A N 1
ATOM 557 C CA . LYS A 1 69 ? -4.341 9.954 6.566 1.00 91.75 69 LYS A CA 1
ATOM 558 C C . LYS A 1 69 ? -4.782 11.395 6.838 1.00 91.75 69 LYS A C 1
ATOM 560 O O . LYS A 1 69 ? -5.335 11.665 7.889 1.00 91.75 69 LYS A O 1
ATOM 565 N N . GLU A 1 70 ? -4.556 12.307 5.893 1.00 90.69 70 GLU A N 1
ATOM 566 C CA . GLU A 1 70 ? -5.023 13.697 6.003 1.00 90.69 70 GLU A CA 1
ATOM 567 C C . GLU A 1 70 ? -6.559 13.813 5.952 1.00 90.69 70 GLU A C 1
ATOM 569 O O . GLU A 1 70 ? -7.102 14.760 6.504 1.00 90.69 70 GLU A O 1
ATOM 574 N N . GLN A 1 71 ? -7.268 12.887 5.292 1.00 76.94 71 GLN A N 1
ATOM 575 C CA . GLN A 1 71 ? -8.739 12.866 5.291 1.00 76.94 71 GLN A CA 1
ATOM 576 C C . GLN A 1 71 ? -9.310 12.344 6.617 1.00 76.94 71 GLN A C 1
ATOM 578 O O . GLN A 1 71 ? -10.348 12.830 7.046 1.00 76.94 71 GLN A O 1
ATOM 583 N N . GLU A 1 72 ? -8.638 11.390 7.271 1.00 68.25 72 GLU A N 1
ATOM 584 C CA . GLU A 1 72 ? -9.041 10.883 8.595 1.00 68.25 72 GLU A CA 1
ATOM 585 C C . GLU A 1 72 ? -9.000 11.987 9.671 1.00 68.25 72 GLU A C 1
ATOM 587 O O . GLU A 1 72 ? -9.888 12.055 10.523 1.00 68.25 72 GLU A O 1
ATOM 592 N N . ASP A 1 73 ? -7.998 12.870 9.600 1.00 61.31 73 ASP A N 1
ATOM 593 C CA . ASP A 1 73 ? -7.842 13.989 10.536 1.00 61.31 73 ASP A CA 1
ATOM 594 C C . ASP A 1 73 ? -8.918 15.088 10.328 1.00 61.31 73 ASP A C 1
ATOM 596 O O . ASP A 1 73 ? -9.389 15.656 11.307 1.00 61.31 73 ASP A O 1
ATOM 600 N N . ASP A 1 74 ? -9.359 15.357 9.089 1.00 59.25 74 ASP A N 1
ATOM 601 C CA . ASP A 1 74 ? -10.356 16.408 8.762 1.00 59.25 74 ASP A CA 1
ATOM 602 C C . ASP A 1 74 ? -11.798 16.017 9.163 1.00 59.25 74 ASP A C 1
ATOM 604 O O . ASP A 1 74 ? -12.577 16.863 9.588 1.00 59.25 74 ASP A O 1
ATOM 608 N N . ASP A 1 75 ? -12.152 14.726 9.093 1.00 57.06 75 ASP A N 1
ATOM 609 C CA . ASP A 1 75 ? -13.468 14.204 9.520 1.00 57.06 75 ASP A CA 1
ATOM 610 C C . ASP A 1 75 ? -13.606 14.118 11.061 1.00 57.06 75 ASP A C 1
ATOM 612 O O . ASP A 1 75 ? -14.706 13.932 11.581 1.00 57.06 75 ASP A O 1
ATOM 616 N N . SER A 1 76 ? -12.500 14.235 11.809 1.00 55.22 76 SER A N 1
ATOM 617 C CA . SER A 1 76 ? -12.470 14.079 13.275 1.00 55.22 76 SER A CA 1
ATOM 618 C C . SER A 1 76 ? -12.549 15.400 14.060 1.00 55.22 76 SER A C 1
ATOM 620 O O . SER A 1 76 ? -12.713 15.362 15.279 1.00 55.22 76 SER A O 1
ATOM 622 N N . ASP A 1 77 ? -12.464 16.555 13.391 1.00 53.88 77 ASP A N 1
ATOM 623 C CA . ASP A 1 77 ? -12.401 17.892 14.014 1.00 53.88 77 ASP A CA 1
ATOM 624 C C . ASP A 1 77 ? -13.771 18.627 14.082 1.00 53.88 77 ASP A C 1
ATOM 626 O O . ASP A 1 77 ? -13.830 19.793 14.472 1.00 53.88 77 ASP A O 1
ATOM 630 N N . GLU A 1 78 ? -14.899 17.971 13.761 1.00 53.69 78 GLU A N 1
ATOM 631 C CA . GLU A 1 78 ? -16.256 18.570 13.807 1.00 53.69 78 GLU A CA 1
ATOM 632 C C . GLU A 1 78 ? -17.060 18.308 15.114 1.00 53.69 78 GLU A C 1
ATOM 634 O O . GLU A 1 78 ? -18.249 18.622 15.172 1.00 53.69 78 GLU A O 1
ATOM 639 N N . GLU A 1 79 ? -16.458 17.777 16.192 1.00 52.81 79 GLU A N 1
ATOM 640 C CA . GLU A 1 79 ? -17.177 17.422 17.443 1.00 52.81 79 GLU A CA 1
ATOM 641 C C . GLU A 1 79 ? -16.830 18.253 18.705 1.00 52.81 79 GLU A C 1
ATOM 643 O O . GLU A 1 79 ? -17.122 17.812 19.815 1.00 52.81 79 GLU A O 1
ATOM 648 N N . GLU A 1 80 ? -16.275 19.468 18.607 1.00 55.31 80 GLU A N 1
ATOM 649 C CA . GLU A 1 80 ? -16.084 20.331 19.796 1.00 55.31 80 GLU A CA 1
ATOM 650 C C . GLU A 1 80 ? -16.391 21.817 19.544 1.00 55.31 80 GLU A C 1
ATOM 652 O O . GLU A 1 80 ? -15.482 22.635 19.513 1.00 55.31 80 GLU A O 1
ATOM 657 N N . GLU A 1 81 ? -17.666 22.202 19.406 1.00 53.44 81 GLU A N 1
ATOM 658 C CA . GLU A 1 81 ? -18.099 23.603 19.598 1.00 53.44 81 GLU A CA 1
ATOM 659 C C . GLU A 1 81 ? -19.631 23.696 19.801 1.00 53.44 81 GLU A C 1
ATOM 661 O O . GLU A 1 81 ? -20.356 24.200 18.953 1.00 53.44 81 GLU A O 1
ATOM 666 N N . ASP A 1 82 ? -20.154 23.169 20.918 1.00 51.97 82 ASP A N 1
ATOM 667 C CA . ASP A 1 82 ? -21.527 23.476 21.377 1.00 51.97 82 ASP A CA 1
ATOM 668 C C . ASP A 1 82 ? -21.709 23.204 22.893 1.00 51.97 82 ASP A C 1
ATOM 670 O O . ASP A 1 82 ? -22.633 22.518 23.326 1.00 51.97 82 ASP A O 1
ATOM 674 N N . GLU A 1 83 ? -20.830 23.757 23.740 1.00 53.34 83 GLU A N 1
ATOM 675 C CA . GLU A 1 83 ? -21.156 24.014 25.156 1.00 53.34 83 GLU A CA 1
ATOM 676 C C . GLU A 1 83 ? -20.671 25.419 25.589 1.00 53.34 83 GLU A C 1
ATOM 678 O O . GLU A 1 83 ? -19.474 25.697 25.604 1.00 53.34 83 GLU A O 1
ATOM 683 N N . GLU A 1 84 ? -21.658 26.243 25.986 1.00 44.75 84 GLU A N 1
ATOM 684 C CA . GLU A 1 84 ? -21.661 27.603 26.592 1.00 44.75 84 GLU A CA 1
ATOM 685 C C . GLU A 1 84 ? -21.768 28.861 25.702 1.00 44.75 84 GLU A C 1
ATOM 687 O O . GLU A 1 84 ? -20.760 29.378 25.172 1.00 44.75 84 GLU A O 1
#